Protein AF-A0A3M1THH5-F1 (afdb_monomer_lite)

Foldseek 3Di:
DFQAFPVGNPATFPAAAPPPRGGHHPVQFDQDVNGTHGVVVVVVVVVVVPPPCPVPPPPDPVNVVVVVVVVVVVVVVVVVVVVVVVD

Structure (mmCIF, N/CA/C/O backbone):
data_AF-A0A3M1THH5-F1
#
_entry.id   AF-A0A3M1THH5-F1
#
loop_
_atom_site.group_PDB
_atom_site.id
_atom_site.type_symbol
_atom_site.label_atom_id
_atom_site.label_alt_id
_atom_site.label_comp_id
_atom_site.label_asym_id
_atom_site.label_entity_id
_atom_site.label_seq_id
_atom_site.pdbx_PDB_ins_code
_atom_site.Cartn_x
_atom_site.Cartn_y
_atom_site.Cartn_z
_atom_site.occupancy
_atom_site.B_iso_or_equiv
_atom_site.auth_seq_id
_atom_site.auth_comp_id
_atom_site.auth_asym_id
_atom_site.auth_atom_id
_atom_site.pdbx_PDB_model_num
ATOM 1 N N . MET A 1 1 ? -15.121 -5.084 27.125 1.00 47.72 1 MET A N 1
ATOM 2 C CA . MET A 1 1 ? -14.646 -3.785 26.599 1.00 47.72 1 MET A CA 1
ATOM 3 C C . MET A 1 1 ? -15.444 -3.503 25.344 1.00 47.72 1 MET A C 1
ATOM 5 O O . MET A 1 1 ? -15.046 -3.893 24.257 1.00 47.72 1 MET A O 1
ATOM 9 N N . GLU A 1 2 ? -16.619 -2.920 25.518 1.00 57.91 2 GLU A N 1
ATOM 10 C CA . GLU A 1 2 ? -17.525 -2.527 24.442 1.00 57.91 2 GLU A CA 1
ATOM 11 C C . GLU A 1 2 ? -17.313 -1.034 24.191 1.00 57.91 2 GLU A C 1
ATOM 13 O O . GLU A 1 2 ? -17.835 -0.180 24.896 1.00 57.91 2 GLU A O 1
ATOM 18 N N . GLY A 1 3 ? -16.406 -0.720 23.266 1.00 77.88 3 GLY A N 1
ATOM 19 C CA . GLY A 1 3 ? -16.219 0.649 22.793 1.00 77.88 3 GLY A CA 1
ATOM 20 C C . GLY A 1 3 ? -17.255 0.976 21.723 1.00 77.88 3 GLY A C 1
ATOM 21 O O . GLY A 1 3 ? -17.658 0.091 20.967 1.00 77.88 3 GLY A O 1
ATOM 22 N N . ALA A 1 4 ? -17.671 2.236 21.629 1.00 89.62 4 ALA A N 1
ATOM 23 C CA . ALA A 1 4 ? -18.425 2.703 20.472 1.00 89.62 4 ALA A CA 1
ATOM 24 C C . ALA A 1 4 ? -17.512 2.773 19.238 1.00 89.62 4 ALA A C 1
ATOM 26 O O . ALA A 1 4 ? -16.294 2.948 19.352 1.00 89.62 4 ALA A O 1
ATOM 27 N N . CYS A 1 5 ? -18.089 2.629 18.049 1.00 93.56 5 CYS A N 1
ATOM 28 C CA . CYS A 1 5 ? -17.354 2.852 16.811 1.00 93.56 5 CYS A CA 1
ATOM 29 C C . CYS A 1 5 ? -16.941 4.327 16.706 1.00 93.56 5 CYS A C 1
ATOM 31 O O . CYS A 1 5 ? -17.761 5.219 16.908 1.00 93.56 5 CYS A O 1
ATOM 33 N N . THR A 1 6 ? -15.696 4.593 16.299 1.00 91.62 6 THR A N 1
ATOM 34 C CA . THR A 1 6 ? -15.205 5.967 16.076 1.00 91.62 6 THR A CA 1
ATOM 35 C C . THR A 1 6 ? -16.045 6.741 15.050 1.00 91.62 6 THR A C 1
ATOM 37 O O . THR A 1 6 ? -16.137 7.962 15.127 1.00 91.62 6 THR A O 1
ATOM 40 N N . TYR A 1 7 ? -16.651 6.047 14.083 1.00 89.75 7 TYR A N 1
ATOM 41 C CA . TYR A 1 7 ? -17.474 6.657 13.030 1.00 89.75 7 TYR A CA 1
ATOM 42 C C . TYR A 1 7 ? -18.967 6.701 13.374 1.00 89.75 7 TYR A C 1
ATOM 44 O O . TYR A 1 7 ? -19.688 7.535 12.840 1.00 89.75 7 TYR A O 1
ATOM 52 N N . HIS A 1 8 ? -19.410 5.807 14.258 1.00 91.94 8 HIS A N 1
ATOM 53 C CA . HIS A 1 8 ? -20.809 5.622 14.633 1.00 91.94 8 HIS A CA 1
ATOM 54 C C . HIS A 1 8 ? -20.896 5.471 16.152 1.00 91.94 8 HIS A C 1
ATOM 56 O O . HIS A 1 8 ? -20.827 4.340 16.647 1.00 91.94 8 HIS A O 1
ATOM 62 N N . PRO A 1 9 ? -21.011 6.575 16.910 1.00 88.75 9 PRO A N 1
ATOM 63 C CA . PRO A 1 9 ? -21.095 6.518 18.368 1.00 88.75 9 PRO A CA 1
ATOM 64 C C . PRO A 1 9 ? -22.289 5.687 18.869 1.00 88.75 9 PRO A C 1
ATOM 66 O O . PRO A 1 9 ? -22.257 5.160 19.976 1.00 88.75 9 PRO A O 1
ATOM 69 N N . GLU A 1 10 ? -23.323 5.530 18.044 1.00 90.75 10 GLU A N 1
ATOM 70 C CA . GLU A 1 10 ? -24.517 4.728 18.300 1.00 90.75 10 GLU A CA 1
ATOM 71 C C . GLU A 1 10 ? -24.319 3.215 18.105 1.00 90.75 10 GLU A C 1
ATOM 73 O O . GLU A 1 10 ? -25.187 2.428 18.483 1.00 90.75 10 GLU A O 1
ATOM 78 N N . ARG A 1 11 ? -23.197 2.779 17.515 1.00 90.75 11 ARG A N 1
ATOM 79 C CA . ARG A 1 11 ? -22.928 1.364 17.221 1.00 90.75 11 ARG A CA 1
ATOM 80 C C . ARG A 1 11 ? -21.786 0.814 18.066 1.00 90.75 11 ARG A C 1
ATOM 82 O O . ARG A 1 11 ? -20.746 1.453 18.225 1.00 90.75 11 ARG A O 1
ATOM 89 N N . LEU A 1 12 ? -21.937 -0.435 18.507 1.00 91.69 12 LEU A N 1
ATOM 90 C CA . LEU A 1 12 ? -20.854 -1.174 19.153 1.00 91.69 12 LEU A CA 1
ATOM 91 C C . LEU A 1 12 ? -19.715 -1.457 18.164 1.00 91.69 12 LEU A C 1
ATOM 93 O O . LEU A 1 12 ? -19.935 -1.884 17.024 1.00 91.69 12 LEU A O 1
ATOM 97 N N . ALA A 1 13 ? -18.485 -1.260 18.622 1.00 92.56 13 ALA A N 1
ATOM 98 C CA . ALA A 1 13 ? -17.306 -1.717 17.914 1.00 92.56 13 ALA A CA 1
ATOM 99 C C . ALA A 1 13 ? -17.186 -3.242 18.014 1.00 92.56 13 ALA A C 1
ATOM 101 O O . ALA A 1 13 ? -17.312 -3.820 19.091 1.00 92.56 13 ALA A O 1
ATOM 102 N N . VAL A 1 14 ? -16.911 -3.881 16.878 1.00 91.12 14 VAL A N 1
ATOM 103 C CA . VAL A 1 14 ? -16.725 -5.339 16.771 1.00 91.12 14 VAL A CA 1
ATOM 104 C C . VAL A 1 14 ? -15.257 -5.719 16.593 1.00 91.12 14 VAL A C 1
ATOM 106 O O . VAL A 1 14 ? -14.886 -6.869 16.791 1.00 91.12 14 VAL A O 1
ATOM 109 N N . GLY A 1 15 ? -14.411 -4.756 16.221 1.00 89.69 15 GLY A N 1
ATOM 110 C CA . GLY A 1 15 ? -12.988 -4.970 15.998 1.00 89.69 15 GLY A CA 1
ATOM 111 C C . GLY A 1 15 ? -12.201 -3.667 16.042 1.00 89.69 15 GLY A C 1
ATOM 112 O O . GLY A 1 15 ? -12.762 -2.575 16.135 1.00 89.69 15 GLY A O 1
ATOM 113 N N . ILE A 1 16 ? -10.878 -3.786 15.972 1.00 91.81 16 ILE A N 1
ATOM 114 C CA . ILE A 1 16 ? -9.948 -2.655 15.983 1.00 91.81 16 ILE A CA 1
ATOM 115 C C . ILE A 1 16 ? -9.218 -2.626 14.643 1.00 91.81 16 ILE A C 1
ATOM 117 O O . ILE A 1 16 ? -8.700 -3.645 14.192 1.00 91.81 16 ILE A O 1
ATOM 121 N N . CYS A 1 17 ? -9.160 -1.456 14.007 1.00 93.06 17 CYS A N 1
ATOM 122 C CA . CYS A 1 17 ? -8.380 -1.278 12.786 1.00 93.06 17 CYS A CA 1
ATOM 123 C C . CYS A 1 17 ? -6.891 -1.516 13.070 1.00 93.06 17 CYS A C 1
ATOM 125 O O . CYS A 1 17 ? -6.306 -0.802 13.883 1.00 93.06 17 CYS A O 1
ATOM 127 N N . ILE A 1 18 ? -6.241 -2.446 12.368 1.00 92.25 18 ILE A N 1
ATOM 128 C CA . ILE A 1 18 ? -4.820 -2.754 12.617 1.00 92.25 18 ILE A CA 1
ATOM 129 C C . ILE A 1 18 ? -3.870 -1.573 12.340 1.00 92.25 18 ILE A C 1
ATOM 131 O O . ILE A 1 18 ? -2.814 -1.469 12.957 1.00 92.25 18 ILE A O 1
ATOM 135 N N . ALA A 1 19 ? -4.253 -0.663 11.440 1.00 90.75 19 ALA A N 1
ATOM 136 C CA . ALA A 1 19 ? -3.414 0.461 11.028 1.00 90.75 19 ALA A CA 1
ATOM 137 C C . ALA A 1 19 ? -3.499 1.654 11.994 1.00 90.75 19 ALA A C 1
ATOM 139 O O . ALA A 1 19 ? -2.478 2.143 12.466 1.00 90.75 19 ALA A O 1
ATOM 140 N N . CYS A 1 20 ? -4.709 2.129 12.306 1.00 92.62 20 CYS A N 1
ATOM 141 C CA . CYS A 1 20 ? -4.912 3.312 13.155 1.00 92.62 20 CYS A CA 1
ATOM 142 C C . CYS A 1 20 ? -5.338 2.989 14.593 1.00 92.62 20 CYS A C 1
ATOM 144 O O . CYS A 1 20 ? -5.506 3.901 15.400 1.00 92.62 20 CYS A O 1
ATOM 146 N N . ARG A 1 21 ? -5.537 1.705 14.914 1.00 92.44 21 ARG A N 1
ATOM 147 C CA . ARG A 1 21 ? -5.947 1.199 16.234 1.00 92.44 21 ARG A CA 1
ATOM 148 C C . ARG A 1 21 ? -7.264 1.777 16.761 1.00 92.44 21 ARG A C 1
ATOM 150 O O . ARG A 1 21 ? -7.523 1.737 17.958 1.00 92.44 21 ARG A O 1
ATOM 157 N N . GLN A 1 22 ? -8.104 2.298 15.870 1.00 92.44 22 GLN A N 1
ATOM 158 C CA . GLN A 1 22 ? -9.428 2.804 16.220 1.00 92.44 22 GLN A CA 1
ATOM 159 C C . GLN A 1 22 ? -10.452 1.656 16.293 1.00 92.44 22 GLN A C 1
ATOM 161 O O . GLN A 1 22 ? -10.416 0.772 15.426 1.00 92.44 22 GLN A O 1
ATOM 166 N N . PRO A 1 23 ? -11.361 1.663 17.285 1.00 93.06 23 PRO A N 1
ATOM 167 C CA . PRO A 1 23 ? -12.474 0.723 17.360 1.00 93.06 23 PRO A CA 1
ATOM 168 C C . PRO A 1 23 ? -13.504 1.006 16.254 1.00 93.06 23 PRO A C 1
ATOM 170 O O . PRO A 1 23 ? -13.905 2.150 16.033 1.00 93.06 23 PRO A O 1
ATOM 173 N N . ILE A 1 24 ? -13.937 -0.037 15.542 1.00 93.62 24 ILE A N 1
ATOM 174 C CA . ILE A 1 24 ? -14.852 0.071 14.398 1.00 93.62 24 ILE A CA 1
ATOM 175 C C . ILE A 1 24 ? -15.981 -0.963 14.463 1.00 93.62 24 ILE A C 1
ATOM 177 O O . ILE A 1 24 ? -15.788 -2.094 14.913 1.00 93.62 24 ILE A O 1
ATOM 181 N N . CYS A 1 25 ? -17.176 -0.569 14.018 1.00 94.75 25 CYS A N 1
ATOM 182 C CA . CYS A 1 25 ? -18.329 -1.461 13.878 1.00 94.75 25 CYS A CA 1
ATOM 183 C C . CYS A 1 25 ? -18.182 -2.378 12.652 1.00 94.7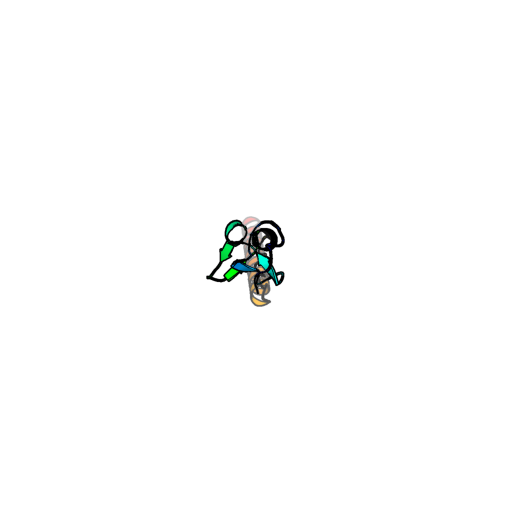5 25 CYS A C 1
ATOM 185 O O . CYS A 1 25 ? -17.300 -2.176 11.817 1.00 94.75 25 CYS A O 1
ATOM 187 N N . ILE A 1 26 ? -19.068 -3.373 12.533 1.00 91.62 26 ILE A N 1
ATOM 188 C CA . ILE A 1 26 ? -19.052 -4.348 11.430 1.00 91.62 26 ILE A CA 1
ATOM 189 C C . ILE A 1 26 ? -19.185 -3.686 10.054 1.00 91.62 26 ILE A C 1
ATOM 191 O O . ILE A 1 26 ? -18.552 -4.122 9.104 1.00 91.62 26 ILE A O 1
ATOM 195 N N . GLU A 1 27 ? -19.942 -2.592 9.965 1.00 91.88 27 GLU A N 1
ATOM 196 C CA . GLU A 1 27 ? -20.184 -1.863 8.715 1.00 91.88 27 GLU A CA 1
ATOM 197 C C . GLU A 1 27 ? -18.959 -1.047 8.277 1.00 91.88 27 GLU A C 1
ATOM 199 O O . GLU A 1 27 ? -18.637 -0.974 7.096 1.00 91.88 27 GLU A O 1
ATOM 204 N N . CYS A 1 28 ? -18.215 -0.490 9.237 1.00 92.19 28 CYS A N 1
ATOM 205 C CA . CYS A 1 28 ? -16.945 0.186 8.968 1.00 92.19 28 CYS A CA 1
ATOM 206 C C . CYS A 1 28 ? -15.765 -0.782 8.823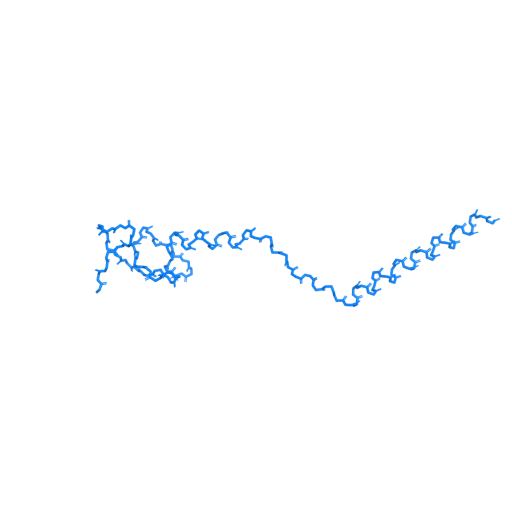 1.00 92.19 28 CYS A C 1
ATOM 208 O O . CYS A 1 28 ? -14.651 -0.342 8.535 1.00 92.19 28 CYS A O 1
ATOM 210 N N . SER A 1 29 ? -15.965 -2.071 9.094 1.00 91.94 29 SER A N 1
ATOM 211 C CA . SER A 1 29 ? -14.899 -3.056 9.071 1.00 91.94 29 SER A CA 1
ATOM 212 C C . SER A 1 29 ? -14.762 -3.679 7.694 1.00 91.94 29 SER A C 1
ATOM 214 O O . SER A 1 29 ? -15.638 -4.402 7.232 1.00 91.94 29 SER A O 1
ATOM 216 N N . THR A 1 30 ? -13.627 -3.441 7.047 1.00 91.56 30 THR A N 1
ATOM 217 C CA . THR A 1 30 ? -13.258 -4.134 5.816 1.00 91.56 30 THR A CA 1
ATOM 218 C C . THR A 1 30 ? -12.229 -5.214 6.153 1.00 91.56 30 THR A C 1
ATOM 220 O O . THR A 1 30 ? -11.091 -4.872 6.500 1.00 91.56 30 THR A O 1
ATOM 223 N N . PRO A 1 31 ? -12.596 -6.508 6.105 1.00 85.81 31 PRO A N 1
ATOM 224 C CA . PRO A 1 31 ? -11.652 -7.589 6.332 1.00 85.81 31 PRO A CA 1
ATOM 225 C C . PRO A 1 31 ? -10.729 -7.723 5.118 1.00 85.81 31 PRO A C 1
ATOM 227 O O . PRO A 1 31 ? -11.171 -8.028 4.014 1.00 85.81 31 PRO A O 1
ATOM 230 N N . ILE A 1 32 ? -9.433 -7.518 5.329 1.00 85.62 32 ILE A N 1
ATOM 231 C CA . ILE A 1 32 ? -8.388 -7.865 4.361 1.00 85.62 32 ILE A CA 1
ATOM 232 C C . ILE A 1 32 ? -7.516 -8.912 5.031 1.00 85.62 32 ILE A C 1
ATOM 234 O O . ILE A 1 32 ? -6.976 -8.642 6.104 1.00 85.62 32 ILE A O 1
ATOM 238 N N . GLU A 1 33 ? -7.400 -10.090 4.416 1.00 82.00 33 GLU A N 1
ATOM 239 C CA . GLU A 1 33 ? -6.633 -11.224 4.962 1.00 82.00 33 GLU A CA 1
ATOM 240 C C . GLU A 1 33 ? -7.094 -11.627 6.378 1.00 82.00 33 GLU A C 1
ATOM 242 O O . GLU A 1 33 ? -6.298 -12.000 7.233 1.00 82.00 33 GLU A O 1
ATOM 247 N N . GLY A 1 34 ? -8.395 -11.498 6.660 1.00 83.31 34 GLY A N 1
ATOM 248 C CA . GLY A 1 34 ? -8.961 -11.789 7.984 1.00 83.31 34 GLY A CA 1
ATOM 249 C C . GLY A 1 34 ? -8.694 -10.717 9.047 1.00 83.31 34 GLY A C 1
ATOM 250 O O . GLY A 1 34 ? -9.060 -10.907 10.203 1.00 83.31 34 GLY A O 1
ATOM 251 N N . ILE A 1 35 ? -8.098 -9.579 8.676 1.00 87.38 35 ILE A N 1
ATOM 252 C CA . ILE A 1 35 ? -7.790 -8.478 9.591 1.00 87.38 35 ILE A CA 1
ATOM 253 C C . ILE A 1 35 ? -8.700 -7.282 9.311 1.00 87.38 35 ILE A C 1
ATOM 255 O O . ILE A 1 35 ? -8.821 -6.817 8.175 1.00 87.38 35 ILE A O 1
ATOM 259 N N . HIS A 1 36 ? -9.294 -6.735 10.370 1.00 90.31 36 HIS A N 1
ATOM 260 C CA . HIS A 1 36 ? -10.144 -5.551 10.307 1.00 90.31 36 HIS A CA 1
ATOM 261 C C . HIS A 1 36 ? -9.337 -4.289 9.948 1.00 90.31 36 HIS A C 1
ATOM 263 O O . HIS A 1 36 ? -8.398 -3.900 10.652 1.00 90.31 36 HIS A O 1
ATOM 269 N N . ARG A 1 37 ? -9.730 -3.606 8.868 1.00 93.25 37 ARG A N 1
ATOM 270 C CA . ARG A 1 37 ? -9.231 -2.275 8.484 1.00 93.25 37 ARG A CA 1
ATOM 271 C C . ARG A 1 37 ? -10.398 -1.301 8.310 1.00 93.25 37 ARG A C 1
ATOM 273 O O . ARG A 1 37 ? -11.470 -1.696 7.869 1.00 93.25 37 ARG A O 1
ATOM 280 N N . CYS A 1 38 ? -10.199 -0.034 8.681 1.00 93.44 38 CYS A N 1
ATOM 281 C CA . CYS A 1 38 ? -11.202 1.020 8.500 1.00 93.44 38 CYS A CA 1
ATOM 282 C C . CYS A 1 38 ? -11.134 1.619 7.080 1.00 93.44 38 CYS A C 1
ATOM 284 O O . CYS A 1 38 ? -10.056 1.611 6.472 1.00 93.44 38 CYS A O 1
ATOM 286 N N . PRO A 1 39 ? -12.225 2.218 6.566 1.00 89.75 39 PRO A N 1
ATOM 287 C CA . PRO A 1 39 ? -12.285 2.748 5.199 1.00 89.75 39 PRO A CA 1
ATOM 288 C C . PRO A 1 39 ? -11.241 3.836 4.927 1.00 89.75 39 PRO A C 1
ATOM 290 O O . PRO A 1 39 ? -10.678 3.903 3.838 1.00 89.75 39 PRO A O 1
ATOM 293 N N . ARG A 1 40 ? -10.903 4.657 5.931 1.00 89.69 40 ARG A N 1
ATOM 294 C CA . ARG A 1 40 ? -9.867 5.692 5.794 1.00 89.69 40 ARG A CA 1
ATOM 295 C C . ARG A 1 40 ? -8.482 5.090 5.531 1.00 89.69 40 ARG A C 1
ATOM 297 O O . ARG A 1 40 ? -7.751 5.582 4.678 1.00 89.69 40 ARG A O 1
ATOM 304 N N . CYS A 1 41 ? -8.108 4.046 6.269 1.00 89.50 41 CYS A N 1
ATOM 305 C CA . CYS A 1 41 ? -6.827 3.366 6.067 1.00 89.50 41 CYS A CA 1
ATOM 306 C C . CYS A 1 41 ? -6.825 2.535 4.780 1.00 89.50 41 CYS A C 1
ATOM 308 O O . CYS A 1 41 ? -5.784 2.420 4.140 1.00 89.50 41 CYS A O 1
ATOM 310 N N . LEU A 1 42 ? -7.985 2.002 4.387 1.00 88.38 42 LEU A N 1
ATOM 311 C CA . LEU A 1 42 ? -8.174 1.315 3.113 1.00 88.38 42 LEU A CA 1
ATOM 312 C C . LEU A 1 42 ? -7.894 2.245 1.924 1.00 88.38 42 LEU A C 1
ATOM 314 O O . LEU A 1 42 ? -7.127 1.890 1.034 1.00 88.38 42 LEU A O 1
ATOM 318 N N . ALA A 1 43 ? -8.463 3.454 1.947 1.00 85.31 43 ALA A N 1
ATOM 319 C CA . ALA A 1 43 ? -8.276 4.450 0.895 1.00 85.31 43 ALA A CA 1
ATOM 320 C C . ALA A 1 43 ? -6.796 4.828 0.713 1.00 85.31 43 ALA A C 1
ATOM 322 O O . ALA A 1 43 ? -6.322 4.937 -0.413 1.00 85.31 43 ALA A O 1
ATOM 323 N N . GLY A 1 44 ? -6.038 4.952 1.808 1.00 79.19 44 GLY A N 1
ATOM 324 C CA . GLY A 1 44 ? -4.593 5.194 1.737 1.00 79.19 44 GLY A CA 1
ATOM 325 C C . GLY A 1 44 ? -3.805 4.043 1.098 1.00 79.19 44 GLY A C 1
ATOM 326 O O . GLY A 1 44 ? -2.808 4.288 0.423 1.00 79.19 44 GLY A O 1
ATOM 327 N N . LEU A 1 45 ? -4.260 2.797 1.265 1.00 74.75 45 LEU A N 1
ATOM 328 C CA . LEU A 1 45 ? -3.623 1.622 0.665 1.00 74.75 45 LEU A CA 1
ATOM 329 C C . LEU A 1 45 ? -3.834 1.570 -0.856 1.00 74.75 45 LEU A C 1
ATOM 331 O O . LEU A 1 45 ? -2.896 1.274 -1.589 1.00 74.75 45 LEU A O 1
ATOM 335 N N . ALA A 1 46 ? -5.041 1.905 -1.323 1.00 67.19 46 ALA A N 1
ATOM 336 C CA . ALA A 1 46 ? -5.375 1.937 -2.749 1.00 67.19 46 ALA A CA 1
ATOM 337 C C . ALA A 1 46 ? -4.582 3.008 -3.521 1.00 67.19 46 ALA A C 1
ATOM 339 O O . ALA A 1 46 ? -4.198 2.799 -4.667 1.00 67.19 46 ALA A O 1
ATOM 340 N N . VAL A 1 47 ? -4.281 4.142 -2.883 1.00 61.72 47 VAL A N 1
ATOM 341 C CA . VAL A 1 47 ? -3.448 5.189 -3.499 1.00 61.72 47 VAL A CA 1
ATOM 342 C C . VAL A 1 47 ? -1.982 4.755 -3.593 1.00 61.72 47 VAL A C 1
ATOM 344 O O . VAL A 1 47 ? -1.315 5.050 -4.580 1.00 61.72 47 VAL A O 1
ATOM 347 N N . ALA A 1 48 ? -1.471 4.004 -2.612 1.00 60.47 48 ALA A N 1
ATOM 348 C CA . ALA A 1 48 ? -0.099 3.498 -2.652 1.00 60.47 48 ALA A CA 1
ATOM 349 C C . ALA A 1 48 ? 0.143 2.499 -3.801 1.00 60.47 48 ALA A C 1
ATOM 351 O O . ALA A 1 48 ? 1.273 2.376 -4.268 1.00 60.47 48 ALA A O 1
ATOM 352 N N . THR A 1 49 ? -0.899 1.807 -4.275 1.00 59.19 49 THR A N 1
ATOM 353 C CA . THR A 1 49 ? -0.804 0.885 -5.418 1.00 59.19 49 THR A CA 1
ATOM 354 C C . THR A 1 49 ? -0.860 1.570 -6.784 1.00 59.19 49 THR A C 1
ATOM 356 O O . THR A 1 49 ? -0.473 0.946 -7.766 1.00 59.19 49 THR A O 1
ATOM 359 N N . ASP A 1 50 ? -1.312 2.826 -6.856 1.00 57.97 50 ASP A N 1
ATOM 360 C CA . ASP A 1 50 ? -1.436 3.580 -8.116 1.00 57.97 50 ASP A CA 1
ATOM 361 C C . ASP A 1 50 ? -0.178 4.399 -8.453 1.00 57.97 50 ASP A C 1
ATOM 363 O O . ASP A 1 50 ? -0.025 4.913 -9.559 1.00 57.97 50 ASP A O 1
ATOM 367 N N . ALA A 1 51 ? 0.775 4.500 -7.519 1.00 56.31 51 ALA A N 1
ATOM 368 C CA . ALA A 1 51 ? 2.076 5.061 -7.847 1.00 56.31 51 ALA A CA 1
ATOM 369 C C . ALA A 1 51 ? 2.714 4.192 -8.946 1.00 56.31 51 ALA A C 1
ATOM 371 O O . ALA A 1 51 ? 2.823 2.976 -8.750 1.00 56.31 51 ALA A O 1
ATOM 372 N N . PRO A 1 52 ? 3.157 4.771 -10.084 1.00 54.03 52 PRO A N 1
ATOM 373 C CA . PRO A 1 52 ? 3.862 4.007 -11.094 1.00 54.03 52 PRO A CA 1
ATOM 374 C C . PRO A 1 52 ? 5.074 3.389 -10.410 1.00 54.03 52 PRO A C 1
ATOM 376 O O . PRO A 1 52 ? 6.003 4.085 -9.990 1.00 54.03 52 PRO A O 1
ATOM 379 N N . ARG A 1 53 ? 5.021 2.067 -10.249 1.00 56.28 53 ARG A N 1
ATOM 380 C CA . ARG A 1 53 ? 6.127 1.254 -9.776 1.00 56.28 53 ARG A CA 1
ATOM 381 C C . ARG A 1 53 ? 7.191 1.354 -10.855 1.00 56.28 53 ARG A C 1
ATOM 383 O O . ARG A 1 53 ? 7.225 0.562 -11.792 1.00 56.28 53 ARG A O 1
ATOM 390 N N . TRP A 1 54 ? 8.020 2.390 -10.764 1.00 58.62 54 TRP A N 1
ATOM 391 C CA . TRP A 1 54 ? 9.313 2.422 -11.415 1.00 58.62 54 TRP A CA 1
ATOM 392 C C . TRP A 1 54 ? 10.095 1.287 -10.753 1.00 58.62 54 TRP A C 1
ATOM 394 O O . TRP A 1 54 ? 10.759 1.448 -9.737 1.00 58.62 54 TRP A O 1
ATOM 404 N N . GLU A 1 55 ? 9.872 0.070 -11.244 1.00 59.47 55 GLU A N 1
ATOM 405 C CA . GLU A 1 55 ? 10.662 -1.091 -10.881 1.00 59.47 55 GLU A CA 1
ATOM 406 C C . GLU A 1 55 ? 12.094 -0.665 -11.184 1.00 59.47 55 GLU A C 1
ATOM 408 O O . GLU A 1 55 ? 12.407 -0.369 -12.341 1.00 59.47 55 GLU 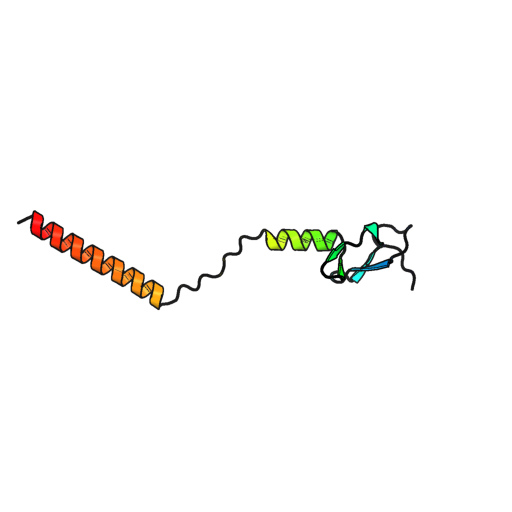A O 1
ATOM 413 N N . GLY A 1 56 ? 12.892 -0.464 -10.134 1.00 57.19 56 GLY A N 1
ATOM 414 C CA . GLY A 1 56 ? 14.233 0.090 -10.219 1.00 57.19 56 GLY A CA 1
ATOM 415 C C . GLY A 1 56 ? 15.074 -0.795 -11.119 1.00 57.19 56 GLY A C 1
ATOM 416 O O . GLY A 1 56 ? 15.701 -1.741 -10.658 1.00 57.19 56 GLY A O 1
ATOM 417 N N . ARG A 1 57 ? 15.042 -0.522 -12.425 1.00 65.31 57 ARG A N 1
ATOM 418 C CA . ARG A 1 57 ? 15.828 -1.227 -13.422 1.00 65.31 57 ARG A CA 1
ATOM 419 C C . ARG A 1 57 ? 17.259 -0.798 -13.187 1.00 65.31 57 ARG A C 1
ATOM 421 O O . ARG A 1 57 ? 17.710 0.231 -13.681 1.00 65.31 57 ARG A O 1
ATOM 428 N N . GLU A 1 58 ? 17.941 -1.585 -12.376 1.00 68.31 58 GLU A N 1
ATOM 429 C CA . GLU A 1 58 ? 19.365 -1.501 -12.125 1.00 68.31 58 GLU A CA 1
ATOM 430 C C . GLU A 1 58 ? 20.101 -1.640 -13.461 1.00 68.31 58 GLU A C 1
ATOM 432 O O . GLU A 1 58 ? 20.301 -2.721 -14.020 1.00 68.31 58 GLU A O 1
ATOM 437 N N . VAL A 1 59 ? 20.452 -0.484 -14.025 1.00 73.44 59 VAL A N 1
ATOM 438 C CA . VAL A 1 59 ? 21.365 -0.367 -15.157 1.00 73.44 59 VAL A CA 1
ATOM 439 C C . VAL A 1 59 ? 22.742 -0.809 -14.685 1.00 73.44 59 VAL A C 1
ATOM 441 O O . VAL A 1 59 ? 23.565 -0.021 -14.230 1.00 73.44 59 VAL A O 1
ATOM 444 N N . ASN A 1 60 ? 22.975 -2.114 -14.767 1.00 80.31 60 ASN A N 1
ATOM 445 C CA . ASN A 1 60 ? 24.265 -2.704 -14.467 1.00 80.31 60 ASN A CA 1
ATOM 446 C C . ASN A 1 60 ? 25.291 -2.278 -15.528 1.00 80.31 60 ASN A C 1
ATOM 448 O O . ASN A 1 60 ? 24.970 -2.182 -16.716 1.00 80.31 60 ASN A O 1
ATOM 452 N N . LEU A 1 61 ? 26.544 -2.068 -15.105 1.00 80.88 61 LEU A N 1
ATOM 453 C CA . LEU A 1 61 ? 27.669 -1.671 -15.969 1.00 80.88 61 LEU A CA 1
ATOM 454 C C . LEU A 1 61 ? 27.769 -2.534 -17.232 1.00 80.88 61 LEU A C 1
ATOM 456 O O . LEU A 1 61 ? 28.016 -2.009 -18.313 1.00 80.88 61 LEU A O 1
ATOM 460 N N . ALA A 1 62 ? 27.489 -3.834 -17.117 1.00 83.94 62 ALA A N 1
ATOM 461 C CA . ALA A 1 62 ? 27.448 -4.755 -18.247 1.00 83.94 62 ALA A CA 1
ATOM 462 C C . ALA A 1 62 ? 26.443 -4.328 -19.334 1.00 83.94 62 ALA A C 1
ATOM 464 O O . ALA A 1 62 ? 26.775 -4.362 -20.514 1.00 83.94 62 ALA A O 1
ATOM 465 N N . SER A 1 63 ? 25.245 -3.869 -18.954 1.00 84.62 63 SER A N 1
ATOM 466 C CA . SER A 1 63 ? 24.221 -3.406 -19.901 1.00 84.62 63 SER A CA 1
ATOM 467 C C . SER A 1 63 ? 24.626 -2.106 -20.598 1.00 84.62 63 SER A C 1
ATOM 469 O O . SER A 1 63 ? 24.299 -1.916 -21.772 1.00 84.62 63 SER A O 1
ATOM 471 N N . LEU A 1 64 ? 25.338 -1.214 -19.902 1.00 88.06 64 LEU A N 1
ATOM 472 C CA . LEU A 1 64 ? 25.880 0.010 -20.497 1.00 88.06 64 LEU A CA 1
ATOM 473 C C . LEU A 1 64 ? 27.012 -0.320 -21.475 1.00 88.06 64 LEU A C 1
ATOM 475 O O . LEU A 1 64 ? 26.997 0.154 -22.609 1.00 88.06 64 LEU A O 1
ATOM 479 N N . PHE A 1 65 ? 27.935 -1.199 -21.076 1.00 93.56 65 PHE A N 1
ATOM 480 C CA . PHE A 1 65 ? 29.016 -1.682 -21.935 1.00 93.56 65 PHE A CA 1
ATOM 481 C C . PHE A 1 65 ? 28.487 -2.354 -23.201 1.00 93.56 65 PHE A C 1
ATOM 483 O O . PHE A 1 65 ? 28.942 -2.020 -24.291 1.00 93.56 65 PHE A O 1
ATOM 490 N N . LEU A 1 66 ? 27.498 -3.245 -23.084 1.00 92.75 66 LEU A N 1
ATOM 491 C CA . LEU A 1 66 ? 26.911 -3.926 -24.239 1.00 92.75 66 LEU A CA 1
ATOM 492 C C . LEU A 1 66 ? 26.273 -2.933 -25.220 1.00 92.75 66 LEU A C 1
ATOM 494 O O . LEU A 1 66 ? 26.433 -3.069 -26.431 1.00 92.75 66 LEU A O 1
ATOM 498 N N . SER A 1 67 ? 25.592 -1.913 -24.691 1.00 91.25 67 SER A N 1
ATOM 499 C CA . SER A 1 67 ? 24.951 -0.871 -25.500 1.00 91.25 67 SER A CA 1
ATOM 500 C C . SER A 1 67 ? 25.982 -0.023 -26.248 1.00 91.25 67 SER A C 1
ATOM 502 O O . SER A 1 67 ? 25.829 0.217 -27.444 1.00 91.25 67 SER A O 1
ATOM 504 N N . LEU A 1 68 ? 27.062 0.386 -25.573 1.00 95.12 68 LEU A N 1
A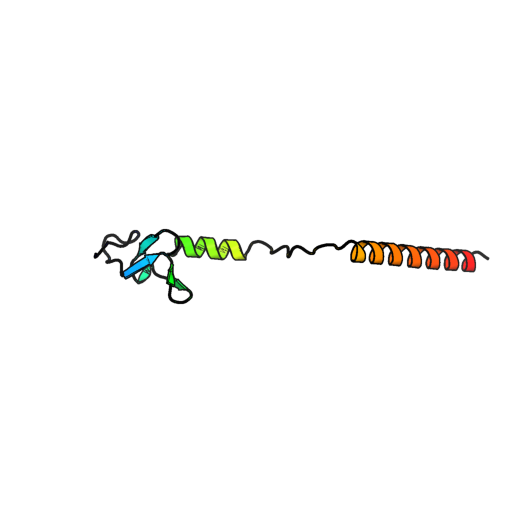TOM 505 C CA . LEU A 1 68 ? 28.156 1.148 -26.184 1.00 95.12 68 LEU A CA 1
ATOM 506 C C . LEU A 1 68 ? 28.893 0.335 -27.252 1.00 95.12 68 LEU A C 1
ATOM 508 O O . LEU A 1 68 ? 29.199 0.853 -28.326 1.00 95.12 68 LEU A O 1
ATOM 512 N N . LEU A 1 69 ? 29.151 -0.943 -26.973 1.00 96.38 69 LEU A N 1
ATOM 513 C CA . LEU A 1 69 ? 29.845 -1.843 -27.888 1.00 96.38 69 LEU A CA 1
ATOM 514 C C . LEU A 1 69 ? 28.997 -2.096 -29.139 1.00 96.38 69 LEU A C 1
ATOM 516 O O . LEU A 1 69 ? 29.503 -1.972 -30.252 1.00 96.38 69 LEU A O 1
ATOM 520 N N . GLY A 1 70 ? 27.693 -2.335 -28.968 1.00 95.69 70 GLY A N 1
ATOM 521 C CA . GLY A 1 70 ? 26.745 -2.440 -30.077 1.00 95.69 70 GLY A CA 1
ATOM 522 C C . GLY A 1 70 ? 26.736 -1.186 -30.952 1.00 95.69 70 GLY A C 1
ATOM 523 O O . GLY A 1 70 ? 2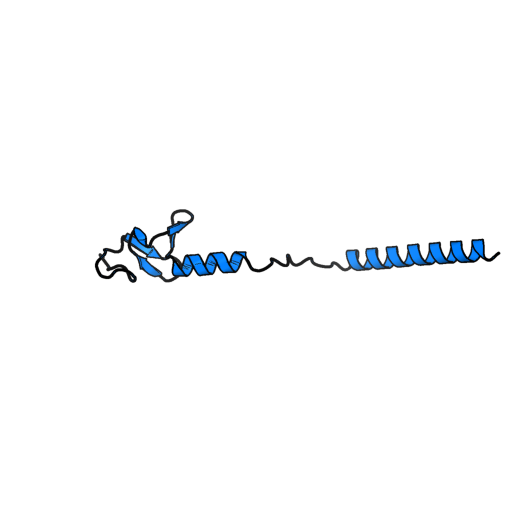6.896 -1.293 -32.167 1.00 95.69 70 GLY A O 1
ATOM 524 N N . LEU A 1 71 ? 26.644 -0.001 -30.337 1.00 96.31 71 LEU A N 1
ATOM 525 C CA . LEU A 1 71 ? 26.627 1.274 -31.058 1.00 96.31 71 LEU A CA 1
ATOM 526 C C . LEU A 1 71 ? 27.929 1.502 -31.848 1.00 96.31 71 LEU A C 1
ATOM 528 O O . LEU A 1 71 ? 27.889 1.885 -33.020 1.00 96.31 71 LEU A O 1
ATOM 532 N N . SER A 1 72 ? 29.077 1.192 -31.237 1.00 96.12 72 SER A N 1
ATOM 533 C CA . SER A 1 72 ? 30.399 1.279 -31.864 1.00 96.12 72 SER A CA 1
ATOM 534 C C . SER A 1 72 ? 30.530 0.360 -33.085 1.00 96.12 72 SER A C 1
ATOM 536 O O . SER A 1 72 ? 30.954 0.818 -34.147 1.00 96.12 72 SER A O 1
ATOM 538 N N . VAL A 1 73 ? 30.097 -0.902 -32.974 1.00 96.56 73 VAL A N 1
ATOM 539 C CA . VAL A 1 73 ? 30.119 -1.870 -34.085 1.00 96.56 73 VAL A CA 1
ATOM 540 C C . VAL A 1 73 ? 29.226 -1.407 -35.233 1.00 96.56 73 VAL A C 1
ATOM 542 O O . VAL A 1 73 ? 29.666 -1.394 -36.384 1.00 96.56 73 VAL A O 1
ATOM 545 N N . SER A 1 74 ? 27.996 -0.975 -34.939 1.00 95.94 74 SER A N 1
ATOM 546 C CA . SER A 1 74 ? 27.092 -0.460 -35.973 1.00 95.94 74 SER A CA 1
ATOM 547 C C . SER A 1 74 ? 27.660 0.768 -36.686 1.00 95.94 74 SER A C 1
ATOM 549 O O . SER A 1 74 ? 27.573 0.861 -37.909 1.00 95.94 74 SER A O 1
ATOM 551 N N . TYR A 1 75 ? 28.306 1.680 -35.956 1.00 95.94 75 TYR A N 1
ATOM 552 C CA . TYR A 1 75 ? 28.936 2.859 -36.546 1.00 95.94 75 TYR A CA 1
ATOM 553 C C . TYR A 1 75 ? 30.119 2.491 -37.452 1.00 95.94 75 TYR A C 1
ATOM 555 O O . TYR A 1 75 ? 30.233 3.012 -38.563 1.00 95.94 75 TYR A O 1
ATOM 563 N N . ALA A 1 76 ? 30.975 1.564 -37.012 1.00 94.75 76 ALA A N 1
ATOM 564 C CA . ALA A 1 76 ? 32.101 1.084 -37.807 1.00 94.75 76 ALA A CA 1
ATOM 565 C C . ALA A 1 76 ? 31.632 0.417 -39.109 1.00 94.75 76 ALA A C 1
ATOM 567 O O . ALA A 1 76 ? 32.167 0.715 -40.175 1.00 94.75 76 ALA A O 1
ATOM 568 N N . LEU A 1 77 ? 30.592 -0.420 -39.040 1.00 95.12 77 LEU A N 1
ATOM 569 C CA . LEU A 1 77 ? 30.013 -1.066 -40.216 1.00 95.12 77 LEU A CA 1
ATOM 570 C C . LEU A 1 77 ? 29.466 -0.040 -41.215 1.00 95.12 77 LEU A C 1
ATOM 572 O O . LEU A 1 77 ? 29.774 -0.118 -42.402 1.00 95.12 77 LEU A O 1
ATOM 576 N N . LEU A 1 78 ? 28.705 0.951 -40.738 1.00 95.31 78 LEU A N 1
ATOM 577 C CA . LEU A 1 78 ? 28.189 2.026 -41.587 1.00 95.31 78 LEU A CA 1
ATOM 578 C C . LEU A 1 78 ? 29.316 2.831 -42.244 1.00 95.31 78 LEU A C 1
ATOM 580 O O . LEU A 1 78 ? 29.207 3.182 -43.414 1.00 95.31 78 LEU A O 1
ATOM 584 N N . ARG A 1 79 ? 30.417 3.091 -41.527 1.00 94.69 79 ARG A N 1
ATOM 585 C CA . ARG A 1 79 ? 31.588 3.786 -42.084 1.00 94.69 79 ARG A CA 1
ATOM 586 C C . ARG A 1 79 ? 32.296 2.967 -43.158 1.00 94.69 79 ARG A C 1
ATOM 588 O O . ARG A 1 79 ? 32.660 3.533 -44.180 1.00 94.69 79 ARG A O 1
ATOM 595 N N . VAL A 1 80 ? 32.469 1.661 -42.955 1.00 92.38 80 VAL A N 1
ATOM 596 C CA . VAL A 1 80 ? 33.066 0.768 -43.964 1.00 92.38 80 VAL A CA 1
ATOM 597 C C . VAL A 1 80 ? 32.191 0.697 -45.210 1.00 92.38 80 VAL A C 1
ATOM 599 O O . VAL A 1 80 ? 32.706 0.807 -46.317 1.00 92.38 80 VAL A O 1
ATOM 602 N N . LEU A 1 81 ? 30.873 0.564 -45.037 1.00 92.94 81 LEU A N 1
ATOM 603 C CA . LEU A 1 81 ? 29.935 0.570 -46.156 1.00 92.94 81 LEU A CA 1
ATOM 604 C C . LEU A 1 81 ? 29.974 1.901 -46.909 1.00 92.94 81 LEU A C 1
ATOM 606 O O . LEU A 1 81 ? 30.071 1.884 -48.127 1.00 92.94 81 LEU A O 1
ATOM 610 N N . ALA A 1 82 ? 29.970 3.039 -46.211 1.00 92.19 82 ALA A N 1
ATOM 611 C CA . ALA A 1 82 ? 30.083 4.349 -46.853 1.00 92.19 82 ALA A CA 1
ATOM 612 C C . ALA A 1 82 ? 31.357 4.454 -47.710 1.00 92.19 82 ALA A C 1
ATOM 614 O O . ALA A 1 82 ? 31.272 4.775 -48.889 1.00 92.19 82 ALA A O 1
ATO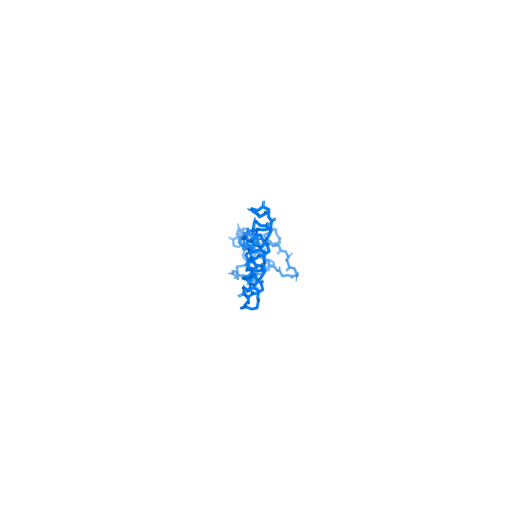M 615 N N . LEU A 1 83 ? 32.512 4.058 -47.161 1.00 90.62 83 LEU A N 1
ATOM 616 C CA . LEU A 1 83 ? 33.779 4.051 -47.900 1.00 90.62 83 LEU A CA 1
ATOM 617 C C . LEU A 1 83 ? 33.768 3.102 -49.109 1.00 90.62 83 LEU A C 1
ATOM 619 O O . LEU A 1 83 ? 34.409 3.397 -50.110 1.00 90.62 83 LEU A O 1
ATOM 623 N N . ALA A 1 84 ? 33.051 1.979 -49.027 1.00 87.56 84 ALA A N 1
ATOM 624 C CA . ALA A 1 84 ? 32.921 1.025 -50.127 1.00 87.56 84 ALA A CA 1
ATOM 625 C C . ALA A 1 84 ? 31.980 1.501 -51.248 1.00 87.56 84 ALA A C 1
ATOM 627 O O . ALA A 1 84 ? 32.081 1.003 -52.362 1.00 87.56 84 ALA A O 1
ATOM 628 N N . PHE A 1 85 ? 31.060 2.427 -50.963 1.00 87.12 85 PHE A N 1
ATOM 629 C CA . PHE A 1 85 ? 30.186 3.044 -51.968 1.00 87.12 85 PHE A CA 1
ATOM 630 C C . PHE A 1 85 ? 30.780 4.327 -52.571 1.00 87.12 85 PHE A C 1
ATOM 632 O O . PHE A 1 85 ? 30.359 4.737 -53.650 1.00 87.12 85 PHE A O 1
ATOM 639 N N . GLU A 1 86 ? 31.734 4.964 -51.887 1.00 76.69 86 GLU A N 1
ATOM 640 C CA . GLU A 1 86 ? 32.447 6.158 -52.366 1.00 76.69 86 GLU A CA 1
ATOM 641 C C . GLU A 1 86 ? 33.681 5.843 -53.244 1.00 76.69 86 GLU A C 1
ATOM 643 O O . GLU A 1 86 ? 34.295 6.778 -53.761 1.00 76.69 86 GLU A O 1
ATOM 648 N N . GLY A 1 87 ? 34.051 4.565 -53.418 1.00 56.72 87 GLY A N 1
ATOM 649 C CA . GLY A 1 87 ? 35.179 4.108 -54.249 1.00 56.72 87 GLY A CA 1
ATOM 650 C C . GLY A 1 87 ? 34.740 3.287 -55.451 1.00 56.72 87 GLY A C 1
ATOM 651 O O . GLY A 1 87 ? 35.208 3.603 -56.568 1.00 56.72 87 GLY A O 1
#

pLDDT: mean 84.3, std 13.08, range [47.72, 96.56]

Radius of gyration: 30.02 Å; chains: 1; bounding box: 60×18×81 Å

Secondary structure (DSSP, 8-state):
--PBPSS-TTSB--EE-TTT--EE-TTT-EEETTEEE-HHHHHHHHHHHHS---------HHHHHHHHHHHHHHHHHHHHHHHHH--

Sequence (87 aa):
MEGACTYHPERLAVGICIACRQPICIECSTPIEGIHRCPRCLAGLAVATDAPRWEGREVNLASLFLSLLGLSVSYALLRVLALAFEG